Protein AF-A0A376FMD8-F1 (afdb_monomer_lite)

Secondary structure (DSSP, 8-state):
--------EEEEESSS-HHHHHHHHTTTT-EEEEEEETTEEEEEEE--EEEEEEHHHH-HHHHHHHHT-TT--------TGGGG---SS--S--------

Sequence (100 aa):
MKKAATGVFVRLAFFSGDVLMSQLRAQDHLFTVLEKGAEGNEAIIVGAVHECLNAKLDSLPAIIEKFCEPQVAIVSLTITEKGYCIDPCDRETPICTTPG

pLDDT: mean 81.5, std 17.0, range [29.42, 96.19]

Structure (mmCIF, N/CA/C/O backbone):
data_AF-A0A376FMD8-F1
#
_entry.id   AF-A0A376FMD8-F1
#
loop_
_atom_site.group_PDB
_atom_site.id
_atom_site.type_symbol
_atom_site.label_atom_id
_atom_site.label_alt_id
_atom_site.label_comp_id
_atom_site.label_asym_id
_atom_site.label_entity_id
_atom_site.label_seq_id
_atom_site.pdbx_PDB_ins_code
_atom_site.Cartn_x
_atom_site.Cartn_y
_atom_site.Cartn_z
_atom_site.occupancy
_atom_site.B_iso_or_equiv
_atom_site.auth_seq_id
_atom_site.auth_comp_id
_atom_site.auth_asym_id
_atom_site.auth_atom_id
_atom_site.pdbx_PDB_model_num
ATOM 1 N N . MET A 1 1 ? -28.478 -1.986 -1.487 1.00 34.75 1 MET A N 1
ATOM 2 C CA . MET A 1 1 ? -27.184 -2.680 -1.290 1.00 34.75 1 MET A CA 1
ATOM 3 C C . MET A 1 1 ? -26.213 -2.189 -2.353 1.00 34.75 1 MET A C 1
ATOM 5 O O . MET A 1 1 ? -26.388 -2.527 -3.516 1.00 34.75 1 MET A O 1
ATOM 9 N N . LYS A 1 2 ? -25.257 -1.322 -1.998 1.00 35.78 2 LYS A N 1
ATOM 10 C CA . LYS A 1 2 ? -24.193 -0.912 -2.926 1.00 35.78 2 LYS A CA 1
ATOM 11 C C . LYS A 1 2 ? -23.223 -2.091 -3.029 1.00 35.78 2 LYS A C 1
ATOM 13 O O . LYS A 1 2 ? -22.712 -2.526 -2.002 1.00 35.78 2 LYS A O 1
ATOM 18 N N . LYS A 1 3 ? -23.034 -2.660 -4.222 1.00 29.42 3 LYS A N 1
ATOM 19 C CA . LYS A 1 3 ? -21.993 -3.673 -4.433 1.00 29.42 3 LYS A CA 1
ATOM 20 C C . LYS A 1 3 ? -20.648 -3.003 -4.152 1.00 29.42 3 LYS A C 1
ATOM 22 O O . LYS A 1 3 ? -20.292 -2.062 -4.856 1.00 29.42 3 LYS A O 1
ATOM 27 N N . ALA A 1 4 ? -19.935 -3.451 -3.124 1.00 44.72 4 ALA A N 1
ATOM 28 C CA . ALA A 1 4 ? -18.523 -3.139 -2.998 1.00 44.72 4 ALA A CA 1
ATOM 29 C C . ALA A 1 4 ? -17.826 -3.833 -4.172 1.00 44.72 4 ALA A C 1
ATOM 31 O O . ALA A 1 4 ? -17.866 -5.057 -4.283 1.00 44.72 4 ALA A O 1
ATOM 32 N N . ALA A 1 5 ? -17.276 -3.060 -5.105 1.00 48.28 5 ALA A N 1
ATOM 33 C CA . ALA A 1 5 ? -16.314 -3.610 -6.041 1.00 48.28 5 ALA A CA 1
ATOM 34 C C . ALA A 1 5 ? -15.069 -3.938 -5.211 1.00 48.28 5 ALA A C 1
ATOM 36 O O . ALA A 1 5 ? -14.367 -3.030 -4.771 1.00 48.28 5 ALA A O 1
ATOM 37 N N . THR A 1 6 ? -14.847 -5.218 -4.923 1.00 53.09 6 THR A N 1
ATOM 38 C CA . THR A 1 6 ? -13.661 -5.707 -4.211 1.00 53.09 6 THR A CA 1
ATOM 39 C C . THR A 1 6 ? -12.456 -5.619 -5.149 1.00 53.09 6 THR A C 1
ATOM 41 O O . THR A 1 6 ? -11.992 -6.619 -5.686 1.00 53.09 6 THR A O 1
ATOM 44 N N . GLY A 1 7 ? -12.008 -4.398 -5.436 1.00 62.06 7 GLY A N 1
ATOM 45 C CA . GLY A 1 7 ? -10.736 -4.157 -6.103 1.00 62.06 7 GLY A CA 1
ATOM 46 C C . GLY A 1 7 ? -9.607 -4.418 -5.115 1.00 62.06 7 GLY A C 1
ATOM 47 O O . GLY A 1 7 ? -9.631 -3.900 -4.003 1.00 62.06 7 GLY A O 1
ATOM 48 N N . VAL A 1 8 ? -8.634 -5.235 -5.504 1.00 72.31 8 VAL A N 1
ATOM 49 C CA . VAL A 1 8 ? -7.372 -5.372 -4.772 1.00 72.31 8 VAL A CA 1
ATOM 50 C C . VAL A 1 8 ? -6.535 -4.143 -5.119 1.00 72.31 8 VAL A C 1
ATOM 52 O O . VAL A 1 8 ? -6.101 -4.010 -6.262 1.00 72.31 8 VAL A O 1
ATOM 55 N N . PHE A 1 9 ? -6.342 -3.219 -4.174 1.00 82.81 9 PHE A N 1
ATOM 56 C CA . PHE A 1 9 ? -5.492 -2.052 -4.411 1.00 82.81 9 PHE A CA 1
ATOM 57 C C . PHE A 1 9 ? -4.061 -2.342 -3.975 1.00 82.81 9 PHE A C 1
ATOM 59 O O . PHE A 1 9 ? -3.804 -2.728 -2.831 1.00 82.81 9 PHE A O 1
ATOM 66 N N . VAL A 1 10 ? -3.130 -2.093 -4.892 1.00 85.75 10 VAL A N 1
ATOM 67 C CA . VAL A 1 10 ? -1.691 -2.191 -4.650 1.00 85.75 10 VAL A CA 1
ATOM 68 C C . VAL A 1 10 ? -1.116 -0.782 -4.613 1.00 85.75 10 VAL A C 1
ATOM 70 O O . VAL A 1 10 ? -1.329 0.013 -5.532 1.00 85.75 10 VAL A O 1
ATOM 73 N N . ARG A 1 11 ? 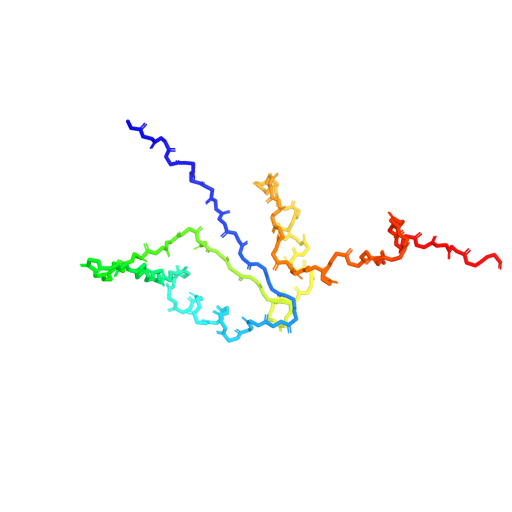-0.389 -0.443 -3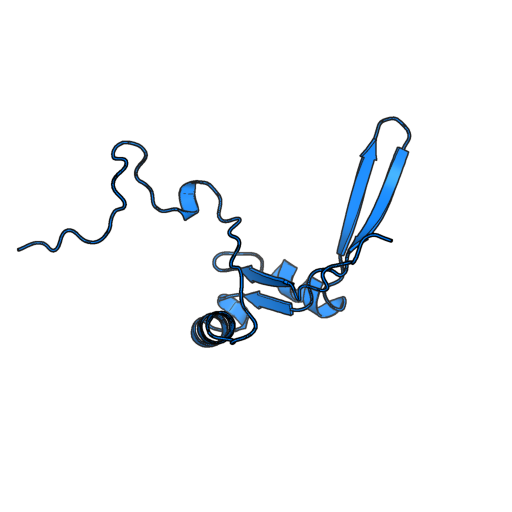.547 1.00 87.69 11 ARG A N 1
ATOM 74 C CA . ARG A 1 11 ? 0.272 0.862 -3.414 1.00 87.69 11 ARG A CA 1
ATOM 75 C C . ARG A 1 11 ? 1.743 0.761 -3.807 1.00 87.69 11 ARG A C 1
ATOM 77 O O . ARG A 1 11 ? 2.496 0.008 -3.207 1.00 87.69 11 ARG A O 1
ATOM 84 N N . LEU A 1 12 ? 2.156 1.574 -4.775 1.00 88.50 12 LEU A N 1
ATOM 85 C CA . LEU A 1 12 ? 3.533 1.639 -5.263 1.00 88.50 12 LEU A CA 1
ATOM 86 C C . LEU A 1 12 ? 4.177 2.973 -4.877 1.00 88.50 12 LEU A C 1
ATOM 88 O O . LEU A 1 12 ? 3.539 4.022 -4.987 1.00 88.50 12 LEU A O 1
ATOM 92 N N . ALA A 1 13 ? 5.444 2.946 -4.464 1.00 87.56 13 ALA A N 1
ATOM 93 C CA . ALA A 1 13 ? 6.224 4.154 -4.202 1.00 87.56 13 ALA A CA 1
ATOM 94 C C . ALA A 1 13 ? 7.668 4.033 -4.716 1.00 87.56 13 ALA A C 1
ATOM 96 O O . ALA A 1 13 ? 8.329 3.019 -4.512 1.00 87.56 13 ALA A O 1
ATOM 97 N N . PHE A 1 14 ? 8.168 5.080 -5.381 1.00 81.25 14 PHE A N 1
ATOM 98 C CA . PHE A 1 14 ? 9.480 5.056 -6.046 1.00 81.25 14 PHE A CA 1
ATOM 99 C C . PHE A 1 14 ? 10.556 5.857 -5.302 1.00 81.25 14 PHE A C 1
ATOM 101 O O . PHE A 1 14 ? 11.615 5.328 -4.982 1.00 81.25 14 PHE A O 1
ATOM 108 N N . PHE A 1 15 ? 10.293 7.132 -5.001 1.00 76.00 15 PHE A N 1
ATOM 109 C CA . PHE A 1 15 ? 11.314 8.036 -4.450 1.00 76.00 15 PHE A CA 1
ATOM 110 C C . PHE A 1 15 ? 11.329 8.114 -2.916 1.00 76.00 15 PHE A C 1
ATOM 112 O O . PHE A 1 15 ? 12.312 8.556 -2.320 1.00 76.00 15 PHE A O 1
ATOM 119 N N . SER A 1 16 ? 10.247 7.719 -2.247 1.00 77.44 16 SER A N 1
ATOM 120 C CA . SER A 1 16 ? 10.056 7.874 -0.797 1.00 77.44 16 SER A CA 1
ATOM 121 C C . SER A 1 16 ? 9.066 6.835 -0.266 1.00 77.44 16 SER A C 1
ATOM 123 O O . SER A 1 16 ? 8.530 6.040 -1.036 1.00 77.44 16 SER A O 1
ATOM 125 N N . GLY A 1 17 ? 8.807 6.838 1.043 1.00 81.31 17 GLY A N 1
ATOM 126 C CA . GLY A 1 17 ? 7.739 6.036 1.645 1.00 81.31 17 GLY A CA 1
ATOM 127 C C . GLY A 1 17 ? 8.138 4.614 2.031 1.00 81.31 17 GLY A C 1
ATOM 128 O O . GLY A 1 17 ? 7.262 3.814 2.311 1.00 81.31 17 GLY A O 1
ATOM 129 N N . ASP A 1 18 ? 9.425 4.293 2.086 1.00 86.06 18 ASP A N 1
ATOM 130 C CA . ASP A 1 18 ? 9.968 3.025 2.589 1.00 86.06 18 ASP A CA 1
ATOM 131 C C . ASP A 1 18 ? 9.556 2.748 4.045 1.00 86.06 18 ASP A C 1
ATOM 133 O O . ASP A 1 18 ? 9.088 1.653 4.366 1.00 86.06 18 ASP A O 1
ATOM 137 N N . VAL A 1 19 ? 9.618 3.770 4.906 1.00 90.81 19 VAL A N 1
ATOM 138 C CA . VAL A 1 19 ? 9.128 3.683 6.293 1.00 90.81 19 VAL A CA 1
ATOM 139 C C . VAL A 1 19 ? 7.617 3.446 6.325 1.00 90.81 19 VAL A C 1
ATOM 141 O O . VAL A 1 19 ? 7.151 2.541 7.013 1.00 90.81 19 VAL A O 1
ATOM 144 N N . LEU A 1 20 ? 6.852 4.204 5.530 1.00 89.88 20 LEU A N 1
ATOM 145 C CA . LEU A 1 20 ? 5.397 4.058 5.441 1.00 89.88 20 LEU A CA 1
ATOM 146 C C . LEU A 1 20 ? 4.994 2.669 4.920 1.00 89.88 20 LEU A C 1
ATOM 148 O O . LEU A 1 20 ? 4.077 2.059 5.458 1.00 89.88 20 LEU A O 1
ATOM 152 N N . MET A 1 21 ? 5.677 2.150 3.895 1.00 91.00 21 MET A N 1
ATOM 153 C CA . MET A 1 21 ? 5.399 0.817 3.354 1.00 91.00 21 MET A CA 1
ATOM 154 C C . MET A 1 21 ? 5.697 -0.269 4.383 1.00 91.00 21 MET A C 1
ATOM 156 O O . MET A 1 21 ? 4.892 -1.181 4.545 1.00 91.00 21 MET A O 1
ATOM 160 N N . SER A 1 22 ? 6.796 -0.140 5.129 1.00 91.25 22 SER A N 1
ATOM 161 C CA . SER A 1 22 ? 7.120 -1.063 6.222 1.00 91.25 22 SER A CA 1
ATOM 162 C C . SER A 1 22 ? 6.055 -1.036 7.324 1.00 91.25 22 SER A C 1
ATOM 164 O O . SER A 1 22 ? 5.623 -2.088 7.789 1.00 91.25 22 SER A O 1
ATOM 166 N N . GLN A 1 23 ? 5.573 0.152 7.702 1.00 93.81 23 GLN A N 1
ATOM 167 C CA . GLN A 1 23 ? 4.505 0.313 8.695 1.00 93.81 23 GLN A CA 1
ATOM 168 C C . GLN A 1 23 ? 3.161 -0.246 8.219 1.00 93.81 23 GLN A C 1
ATOM 170 O O . GLN A 1 23 ? 2.446 -0.846 9.015 1.00 93.81 23 GLN A O 1
ATOM 175 N N . LEU A 1 24 ? 2.812 -0.069 6.941 1.00 93.06 24 LEU A N 1
ATOM 176 C CA . LEU A 1 24 ? 1.600 -0.652 6.361 1.00 93.06 24 LEU A CA 1
ATOM 177 C C . LEU A 1 24 ? 1.681 -2.180 6.351 1.00 93.06 24 LEU A C 1
ATOM 179 O O . LEU A 1 24 ? 0.748 -2.829 6.806 1.00 93.06 24 LEU A O 1
ATOM 183 N N . ARG A 1 25 ? 2.805 -2.760 5.908 1.00 93.94 25 ARG A N 1
ATOM 184 C CA . ARG A 1 25 ? 3.017 -4.222 5.928 1.00 93.94 25 ARG A CA 1
ATOM 185 C C . ARG A 1 25 ? 2.895 -4.804 7.334 1.00 93.94 25 ARG A C 1
ATOM 187 O O . ARG A 1 25 ? 2.300 -5.857 7.502 1.00 93.94 25 ARG A O 1
ATOM 194 N N . ALA A 1 26 ? 3.425 -4.107 8.339 1.00 95.44 26 ALA A N 1
ATOM 195 C CA . ALA A 1 26 ? 3.354 -4.538 9.734 1.00 95.44 26 ALA A CA 1
ATOM 196 C C . ALA A 1 26 ? 1.934 -4.488 10.338 1.00 95.44 26 ALA A C 1
ATOM 198 O O . ALA A 1 26 ? 1.730 -4.999 11.435 1.00 95.44 26 ALA A O 1
ATOM 199 N N . GLN A 1 27 ? 0.975 -3.855 9.656 1.00 94.88 27 GLN A N 1
ATOM 200 C CA . GLN A 1 27 ? -0.407 -3.665 10.108 1.00 94.88 27 GLN A CA 1
ATOM 201 C C . GLN A 1 27 ? -1.417 -4.302 9.141 1.00 94.88 27 GLN A C 1
ATOM 203 O O . GLN A 1 27 ? -2.529 -3.798 9.003 1.00 94.88 27 GLN A O 1
ATOM 208 N N . ASP A 1 28 ? -1.024 -5.352 8.413 1.00 93.56 28 ASP A N 1
ATOM 209 C CA . ASP A 1 28 ? -1.872 -6.015 7.409 1.00 93.56 28 ASP A CA 1
ATOM 210 C C . ASP A 1 28 ? -2.450 -5.036 6.369 1.00 93.56 28 ASP A C 1
ATOM 212 O O . ASP A 1 28 ? 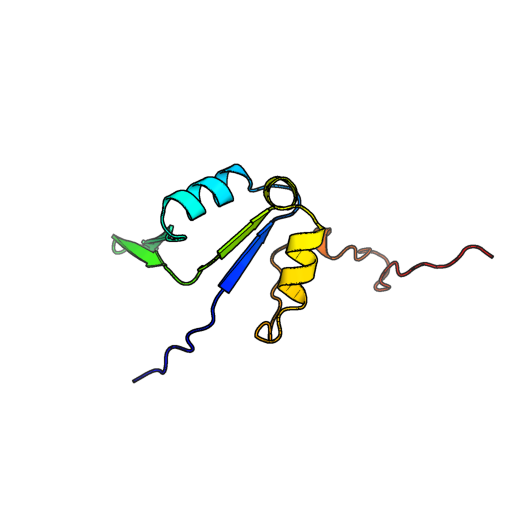-3.580 -5.169 5.903 1.00 93.56 28 ASP A O 1
ATOM 216 N N . HIS A 1 29 ? -1.665 -4.013 6.020 1.00 93.06 29 HIS A N 1
ATOM 217 C CA . HIS A 1 29 ? -2.015 -2.934 5.093 1.00 93.06 29 HIS A CA 1
ATOM 218 C C . HIS A 1 29 ? -3.199 -2.052 5.529 1.00 93.06 29 HIS A C 1
ATOM 220 O O . HIS A 1 29 ? -3.705 -1.254 4.735 1.00 93.06 29 HIS A O 1
ATOM 226 N N . LEU A 1 30 ? -3.595 -2.126 6.800 1.00 93.81 30 LEU A N 1
ATOM 227 C CA . LEU A 1 30 ? -4.629 -1.280 7.382 1.00 93.81 30 LEU A CA 1
ATOM 228 C C . LEU A 1 30 ? -4.078 0.101 7.747 1.00 93.81 30 LEU A C 1
ATOM 230 O O . LEU A 1 30 ? -2.942 0.255 8.202 1.00 93.81 30 LEU A O 1
ATOM 234 N N . PHE A 1 31 ? -4.913 1.123 7.584 1.00 93.75 31 PHE A N 1
ATOM 235 C CA . PHE A 1 31 ? -4.632 2.471 8.073 1.00 93.75 31 PHE A CA 1
ATOM 236 C C . PHE A 1 31 ? -5.915 3.167 8.519 1.00 93.75 31 PHE A C 1
ATOM 238 O O . PHE A 1 31 ? -7.010 2.817 8.086 1.00 93.75 31 PHE A O 1
ATOM 245 N N . THR A 1 32 ? -5.782 4.179 9.373 1.00 95.38 32 THR A N 1
ATOM 246 C CA . THR A 1 32 ? -6.927 4.932 9.894 1.00 95.38 32 THR A CA 1
ATOM 247 C C . THR A 1 32 ? -7.018 6.294 9.224 1.00 95.38 32 THR A C 1
ATOM 249 O O . THR A 1 32 ? -6.050 7.056 9.215 1.00 95.38 32 THR A O 1
ATOM 252 N N . VAL A 1 33 ? -8.196 6.624 8.704 1.00 95.69 33 VAL A N 1
ATOM 253 C CA . VAL A 1 33 ? -8.553 7.978 8.274 1.00 95.69 33 VAL A CA 1
ATOM 254 C C . VAL A 1 33 ? -9.289 8.654 9.420 1.00 95.69 33 VAL A C 1
ATOM 256 O O . VAL A 1 33 ? -10.259 8.112 9.940 1.00 95.69 33 VAL A O 1
ATOM 259 N N . LEU A 1 34 ? -8.808 9.826 9.831 1.00 96.12 34 LEU A N 1
ATOM 260 C CA . LEU A 1 34 ? -9.475 10.658 10.826 1.00 96.12 34 LEU A CA 1
ATOM 261 C C . LEU A 1 34 ? -10.161 11.823 10.113 1.00 96.12 34 LEU A C 1
ATOM 263 O O . LEU A 1 34 ? -9.495 12.776 9.701 1.00 96.12 34 LEU A O 1
ATOM 267 N N . GLU A 1 35 ? -11.478 11.752 9.985 1.00 96.19 35 GLU A N 1
ATOM 268 C CA . GLU A 1 35 ? -12.292 12.860 9.503 1.00 96.19 35 GLU A CA 1
ATOM 269 C C . GLU A 1 35 ? -12.509 13.846 10.652 1.00 96.19 35 GLU A C 1
ATOM 271 O O . GLU A 1 35 ? -12.904 13.461 11.752 1.00 96.19 35 GLU A O 1
ATOM 276 N N . LYS A 1 36 ? -12.196 15.123 10.422 1.00 95.62 36 LYS A N 1
ATOM 277 C CA . LYS A 1 36 ? -12.350 16.190 11.418 1.00 95.62 36 LYS A CA 1
ATOM 278 C C . LYS A 1 36 ? -13.416 17.169 10.947 1.00 95.62 36 LYS A C 1
ATOM 280 O O . LYS A 1 36 ? -13.239 17.805 9.910 1.00 95.62 36 LYS A O 1
ATOM 285 N N . GLY A 1 37 ? -14.488 17.304 11.718 1.00 93.81 37 GLY A N 1
ATOM 286 C CA . GLY A 1 37 ? -15.592 18.224 11.460 1.00 93.81 37 GLY A CA 1
ATOM 287 C C . GLY A 1 37 ? -15.900 19.111 12.664 1.00 93.81 37 GLY A C 1
ATOM 288 O O . GLY A 1 37 ? -15.344 18.941 13.747 1.00 93.81 37 GLY A O 1
ATOM 289 N N . ALA A 1 38 ? -16.810 20.069 12.477 1.00 92.12 38 ALA A N 1
ATOM 290 C CA . ALA A 1 38 ? -17.254 20.954 13.557 1.00 92.12 38 ALA A CA 1
ATOM 291 C C . ALA A 1 38 ? -17.951 20.188 14.700 1.00 92.12 38 ALA A C 1
ATOM 293 O O . ALA A 1 38 ? -17.798 20.549 15.862 1.00 92.12 38 ALA A O 1
ATOM 294 N N . GLU A 1 39 ? -18.657 19.105 14.365 1.00 90.69 39 GLU A N 1
ATOM 295 C CA . GLU A 1 39 ? -19.408 18.258 15.304 1.00 90.69 39 GLU A CA 1
ATOM 296 C C . GLU A 1 39 ? -18.537 17.201 16.011 1.00 90.69 39 GLU A C 1
ATOM 298 O O . GLU A 1 39 ? -19.008 16.496 16.901 1.00 90.69 39 GLU A O 1
ATOM 303 N N . GLY A 1 40 ? -17.263 17.071 15.626 1.00 91.94 40 GLY A N 1
ATOM 304 C CA . GLY A 1 40 ? -16.337 16.105 16.209 1.00 91.94 40 GLY A CA 1
ATOM 305 C C . GLY A 1 40 ? -15.438 15.419 15.186 1.00 91.94 40 GLY A C 1
ATOM 306 O O . GLY A 1 40 ? -15.390 15.787 14.012 1.00 91.94 40 GLY A O 1
ATOM 307 N N . ASN A 1 41 ? -14.708 14.410 15.664 1.00 95.31 41 ASN A N 1
ATOM 308 C CA . ASN A 1 41 ? -13.807 13.613 14.841 1.00 95.31 41 ASN A CA 1
ATOM 309 C C . ASN A 1 41 ? -14.334 12.183 14.707 1.00 95.31 41 ASN A C 1
ATOM 311 O O . ASN A 1 41 ? -14.712 11.573 15.707 1.00 95.31 41 ASN A O 1
ATOM 315 N N . GLU A 1 42 ? -14.266 11.631 13.501 1.00 95.81 42 GLU A N 1
ATOM 316 C CA . GLU A 1 42 ? -14.606 10.241 13.206 1.00 95.81 42 GLU A CA 1
ATOM 317 C C . GLU A 1 42 ? -13.363 9.500 12.709 1.00 95.81 42 GLU A C 1
ATOM 319 O O . GLU A 1 42 ? -12.661 9.965 11.813 1.00 95.81 42 GLU A O 1
ATOM 324 N N . ALA A 1 43 ? -13.064 8.351 13.317 1.00 96.12 43 ALA A N 1
ATOM 325 C CA . ALA A 1 43 ? -11.943 7.506 12.925 1.00 96.12 43 ALA A CA 1
ATOM 326 C C . ALA A 1 43 ? -12.455 6.283 12.157 1.00 96.12 43 ALA A C 1
ATOM 328 O O . ALA A 1 43 ? -13.233 5.492 12.689 1.00 96.12 43 ALA A O 1
ATOM 329 N N . ILE A 1 44 ? -11.978 6.108 10.927 1.00 95.62 44 ILE A N 1
ATOM 330 C CA . ILE A 1 44 ? -12.388 5.041 10.014 1.00 95.62 44 ILE A CA 1
ATOM 331 C C . ILE A 1 44 ? -11.174 4.170 9.709 1.00 95.62 44 ILE A C 1
ATOM 333 O O . ILE A 1 44 ? -10.172 4.656 9.186 1.00 95.62 44 ILE A O 1
ATOM 337 N N . ILE A 1 45 ? -11.263 2.874 10.009 1.00 95.19 45 ILE A N 1
ATOM 338 C CA . ILE A 1 45 ? -10.235 1.903 9.615 1.00 95.19 45 ILE A CA 1
ATOM 339 C C . ILE A 1 45 ? -10.469 1.521 8.154 1.00 95.19 45 ILE A C 1
ATOM 341 O O . ILE A 1 45 ? -11.540 1.039 7.785 1.00 95.19 45 ILE A O 1
ATOM 345 N N . VAL A 1 46 ? -9.454 1.728 7.324 1.00 93.19 46 VAL A N 1
ATOM 346 C CA . VAL A 1 46 ? -9.469 1.453 5.890 1.00 93.19 46 VAL A CA 1
ATOM 347 C C . VAL A 1 46 ? -8.562 0.264 5.594 1.00 93.19 46 VAL A C 1
ATOM 349 O O . VAL A 1 46 ? -7.380 0.276 5.925 1.00 93.19 46 VAL A O 1
ATOM 352 N N . GLY A 1 47 ? -9.125 -0.741 4.922 1.00 91.38 47 GLY A N 1
ATOM 353 C CA . GLY A 1 47 ? -8.417 -1.937 4.449 1.00 91.38 47 GLY A CA 1
ATOM 354 C C . GLY A 1 47 ? -8.486 -2.118 2.936 1.00 91.38 47 GLY A C 1
ATOM 355 O O . GLY A 1 47 ? -8.523 -3.237 2.451 1.00 91.38 47 GLY A O 1
ATOM 356 N N . ALA A 1 48 ? -8.587 -1.021 2.180 1.00 89.25 48 ALA A N 1
ATOM 357 C CA . ALA A 1 48 ? -8.650 -1.092 0.720 1.00 89.25 48 ALA A CA 1
ATOM 358 C C . ALA A 1 48 ? -7.308 -1.509 0.091 1.00 89.25 48 ALA A C 1
ATOM 360 O O . ALA A 1 48 ? -7.289 -2.098 -0.986 1.00 89.25 48 ALA A O 1
ATOM 361 N N . VAL A 1 49 ? -6.187 -1.186 0.745 1.00 90.69 49 VAL A N 1
ATOM 362 C CA . VAL A 1 49 ? -4.847 -1.581 0.301 1.00 90.69 49 VAL A CA 1
ATOM 363 C C . VAL A 1 49 ? -4.597 -3.005 0.776 1.00 90.69 49 VAL A C 1
ATOM 365 O O . VAL A 1 49 ? -4.718 -3.274 1.963 1.00 90.69 49 VAL A O 1
ATOM 368 N N . HIS A 1 50 ? -4.246 -3.903 -0.138 1.00 90.56 50 HIS A N 1
ATOM 369 C CA . HIS A 1 50 ? -3.934 -5.300 0.192 1.00 90.56 50 HIS A CA 1
ATOM 370 C C . HIS A 1 50 ? -2.454 -5.629 0.023 1.00 90.56 50 HIS A C 1
ATOM 372 O O . HIS A 1 50 ? -1.984 -6.646 0.516 1.00 90.56 50 HIS A O 1
ATOM 378 N N . GLU A 1 51 ? -1.728 -4.786 -0.702 1.00 91.38 51 GLU A N 1
ATOM 379 C CA . GLU A 1 51 ? -0.317 -4.988 -0.976 1.00 91.38 51 GLU A CA 1
ATOM 380 C C . GLU A 1 51 ? 0.349 -3.634 -1.197 1.00 91.38 51 GLU A C 1
ATOM 382 O O . GLU A 1 51 ? -0.276 -2.663 -1.644 1.00 91.38 51 GLU A O 1
ATOM 387 N N . CYS A 1 52 ? 1.639 -3.552 -0.898 1.00 91.75 52 CYS A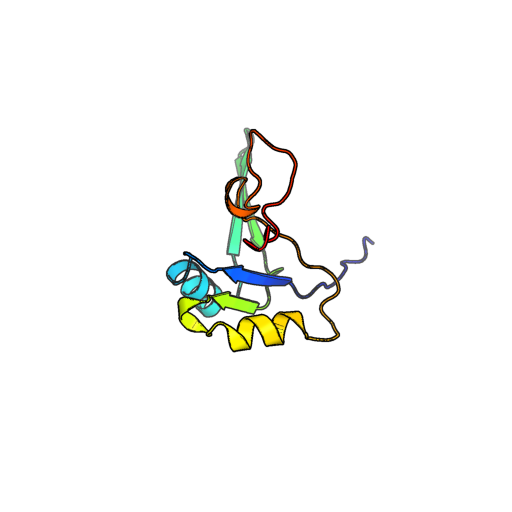 N 1
ATOM 388 C CA . CYS A 1 52 ? 2.420 -2.386 -1.253 1.00 91.75 52 CYS A CA 1
ATOM 389 C C . CYS A 1 52 ? 3.843 -2.753 -1.652 1.00 91.75 52 CYS A C 1
ATOM 391 O O . CYS A 1 52 ? 4.441 -3.636 -1.041 1.00 91.75 52 CYS A O 1
ATOM 393 N N . LEU A 1 53 ? 4.396 -2.048 -2.638 1.00 91.88 53 LEU A N 1
ATOM 394 C CA . LEU A 1 53 ? 5.777 -2.202 -3.096 1.00 91.88 53 LEU A CA 1
ATOM 395 C C . LEU A 1 53 ? 6.490 -0.848 -3.073 1.00 91.88 53 LEU A C 1
ATOM 397 O O . LEU A 1 53 ? 5.900 0.208 -3.321 1.00 91.88 53 LEU A O 1
ATOM 401 N N . ASN A 1 54 ? 7.783 -0.880 -2.787 1.00 92.00 54 ASN A N 1
ATOM 402 C CA . ASN A 1 54 ? 8.669 0.265 -2.809 1.00 92.00 54 ASN A CA 1
ATOM 403 C C . ASN A 1 54 ? 9.897 -0.048 -3.664 1.00 92.00 54 ASN A C 1
ATOM 405 O O . ASN A 1 54 ? 10.533 -1.079 -3.469 1.00 92.00 54 ASN A O 1
ATOM 409 N N . ALA A 1 55 ? 10.295 0.862 -4.552 1.00 87.75 55 ALA A N 1
ATOM 410 C CA . ALA A 1 55 ? 11.448 0.638 -5.428 1.00 87.75 55 ALA A CA 1
ATOM 411 C C . ALA A 1 55 ? 12.760 0.384 -4.661 1.00 87.75 55 ALA A C 1
ATOM 413 O O . ALA A 1 55 ? 13.623 -0.338 -5.158 1.00 87.75 55 ALA A O 1
ATOM 414 N N . LYS A 1 56 ? 12.906 0.932 -3.445 1.00 86.69 56 LYS A N 1
ATOM 415 C CA . LYS A 1 56 ? 14.059 0.665 -2.571 1.00 86.69 56 LYS A CA 1
ATOM 416 C C . LYS A 1 56 ? 13.986 -0.690 -1.862 1.00 86.69 56 LYS A C 1
ATOM 418 O O . LYS A 1 56 ? 15.035 -1.209 -1.501 1.00 86.69 56 LYS A O 1
ATOM 423 N N . LEU A 1 57 ? 12.787 -1.232 -1.626 1.00 88.19 57 LEU A N 1
ATOM 424 C CA . LEU A 1 57 ? 12.586 -2.465 -0.852 1.00 88.19 57 LEU A CA 1
ATOM 425 C C . LEU A 1 57 ? 12.411 -3.701 -1.746 1.00 88.19 57 LEU A C 1
ATOM 427 O O . LEU A 1 57 ? 12.962 -4.748 -1.430 1.00 88.19 57 LEU A O 1
ATOM 431 N N . ASP A 1 58 ? 11.675 -3.584 -2.855 1.00 87.94 58 ASP A N 1
ATOM 432 C CA . ASP A 1 58 ? 11.182 -4.734 -3.633 1.00 87.94 58 ASP A CA 1
ATOM 433 C C . ASP A 1 58 ? 11.734 -4.792 -5.063 1.00 87.94 58 ASP A C 1
ATOM 435 O O . ASP A 1 58 ? 11.348 -5.661 -5.834 1.00 87.94 58 ASP A O 1
ATOM 439 N N . SER A 1 59 ? 12.693 -3.926 -5.404 1.00 88.62 59 SER A N 1
ATOM 440 C CA . SER A 1 59 ? 13.335 -3.814 -6.724 1.00 88.62 59 SER A CA 1
ATOM 441 C C . SER A 1 59 ? 12.413 -3.358 -7.868 1.00 88.62 59 SER A C 1
ATOM 443 O O . SER A 1 59 ? 11.191 -3.482 -7.828 1.00 88.62 59 SER A O 1
ATOM 445 N N . LEU A 1 60 ? 13.016 -2.809 -8.927 1.00 89.69 60 LEU A N 1
ATOM 446 C CA . LEU A 1 60 ? 12.277 -2.365 -10.111 1.00 89.69 60 LEU A CA 1
ATOM 447 C C . LEU A 1 60 ? 11.623 -3.526 -10.898 1.00 89.69 60 LEU A C 1
ATOM 449 O O . LEU A 1 60 ? 10.469 -3.360 -11.293 1.00 89.69 60 LEU A O 1
ATOM 453 N N . PRO A 1 61 ? 12.278 -4.690 -11.106 1.00 92.25 61 PRO A N 1
ATOM 454 C CA . PRO A 1 61 ? 11.661 -5.824 -11.798 1.00 92.25 61 PRO A CA 1
ATOM 455 C C . PRO A 1 61 ? 10.358 -6.315 -11.160 1.00 92.25 61 PRO A C 1
ATOM 457 O O . PRO A 1 61 ? 9.383 -6.489 -11.881 1.00 92.25 61 PRO A O 1
ATOM 460 N N . ALA A 1 62 ? 10.290 -6.449 -9.830 1.00 89.19 62 ALA A N 1
ATOM 461 C CA . ALA A 1 62 ? 9.067 -6.915 -9.167 1.00 89.19 62 ALA A CA 1
ATOM 462 C C . ALA A 1 62 ? 7.896 -5.936 -9.353 1.00 89.19 62 ALA A C 1
ATOM 464 O O . ALA A 1 62 ? 6.747 -6.342 -9.509 1.00 89.19 62 ALA A O 1
ATOM 465 N N . ILE A 1 63 ? 8.182 -4.629 -9.384 1.00 90.50 63 ILE A N 1
ATOM 466 C CA . ILE A 1 63 ? 7.166 -3.608 -9.670 1.00 90.50 63 ILE A CA 1
ATOM 467 C C . ILE A 1 63 ? 6.662 -3.735 -11.113 1.00 90.50 63 ILE A C 1
ATOM 469 O O . ILE A 1 63 ? 5.462 -3.618 -11.354 1.00 90.50 63 ILE A O 1
ATOM 473 N N . ILE A 1 64 ? 7.558 -3.984 -12.073 1.00 91.56 64 ILE A N 1
ATOM 474 C CA . ILE A 1 64 ? 7.184 -4.202 -13.477 1.00 91.56 64 ILE A CA 1
ATOM 475 C C . ILE A 1 64 ? 6.323 -5.461 -13.609 1.00 91.56 64 ILE A C 1
ATOM 477 O O . ILE A 1 64 ? 5.267 -5.407 -14.231 1.00 91.56 64 ILE A O 1
ATOM 481 N N . GLU A 1 65 ? 6.724 -6.565 -12.980 1.00 92.50 65 GLU A N 1
ATOM 482 C CA . GLU A 1 65 ? 5.941 -7.804 -12.959 1.00 92.50 65 GLU A CA 1
ATOM 483 C C . GLU A 1 65 ? 4.544 -7.575 -12.381 1.00 92.50 65 GLU A C 1
ATOM 485 O O . GLU A 1 65 ? 3.562 -8.027 -12.971 1.00 92.50 65 GLU A O 1
ATOM 490 N N . LYS A 1 66 ? 4.436 -6.786 -11.302 1.00 90.12 66 LYS A N 1
ATOM 491 C CA . LYS A 1 66 ? 3.147 -6.408 -10.716 1.00 90.12 66 LYS A CA 1
ATOM 492 C C . LYS A 1 66 ? 2.243 -5.699 -11.719 1.00 90.12 66 LYS A C 1
ATOM 494 O O . LYS A 1 66 ? 1.055 -5.995 -11.782 1.00 90.12 66 LYS A O 1
ATOM 499 N N . PHE A 1 67 ? 2.786 -4.785 -12.522 1.00 89.56 67 PHE A N 1
ATOM 500 C CA . PHE A 1 67 ? 2.017 -4.111 -13.573 1.00 89.56 67 PHE A CA 1
ATOM 501 C C . PHE A 1 67 ? 1.578 -5.049 -14.702 1.00 89.56 67 PHE A C 1
ATOM 503 O O . PHE A 1 67 ? 0.586 -4.763 -15.367 1.00 89.56 67 PHE A O 1
ATOM 510 N N . CYS A 1 68 ? 2.301 -6.146 -14.924 1.00 92.00 68 CYS A N 1
ATOM 511 C CA . CYS A 1 68 ? 1.995 -7.133 -15.956 1.00 92.00 68 CYS A CA 1
ATOM 512 C C . CYS A 1 68 ? 1.004 -8.218 -15.502 1.00 92.00 68 CYS A C 1
ATOM 514 O O . CYS A 1 68 ? 0.637 -9.075 -16.308 1.00 92.00 68 CYS A O 1
ATOM 516 N N . GLU A 1 69 ? 0.564 -8.208 -14.243 1.00 92.06 69 GLU A N 1
ATOM 517 C CA . GLU A 1 69 ? -0.421 -9.165 -13.743 1.00 92.06 69 GLU A CA 1
ATOM 518 C C . GLU A 1 69 ? -1.771 -9.029 -14.482 1.00 92.06 69 GLU A C 1
ATOM 520 O O . GLU A 1 69 ? -2.302 -7.924 -14.605 1.00 92.06 69 GLU A O 1
ATOM 525 N N . PRO A 1 70 ? -2.396 -10.136 -14.928 1.00 91.38 70 PRO A N 1
ATOM 526 C CA . PRO A 1 70 ? -3.604 -10.091 -15.759 1.00 91.38 70 PRO A CA 1
ATOM 527 C C . PRO A 1 70 ? -4.828 -9.481 -15.056 1.00 91.38 70 PRO A C 1
ATOM 529 O O . PRO A 1 70 ? -5.751 -9.013 -15.719 1.00 91.38 70 PRO A O 1
ATOM 532 N N . GLN A 1 71 ? -4.858 -9.479 -13.720 1.00 89.00 71 GLN A N 1
ATOM 533 C CA . GLN A 1 71 ? -5.907 -8.842 -12.919 1.00 89.00 71 GLN A CA 1
ATOM 534 C C . GLN A 1 71 ? -5.779 -7.315 -12.820 1.00 89.00 71 GLN A C 1
ATOM 536 O O . GLN A 1 71 ? -6.725 -6.654 -12.383 1.00 89.00 71 GLN A O 1
ATOM 541 N N . VAL A 1 72 ? -4.629 -6.736 -13.184 1.00 89.19 72 VAL A N 1
ATOM 542 C CA . VAL A 1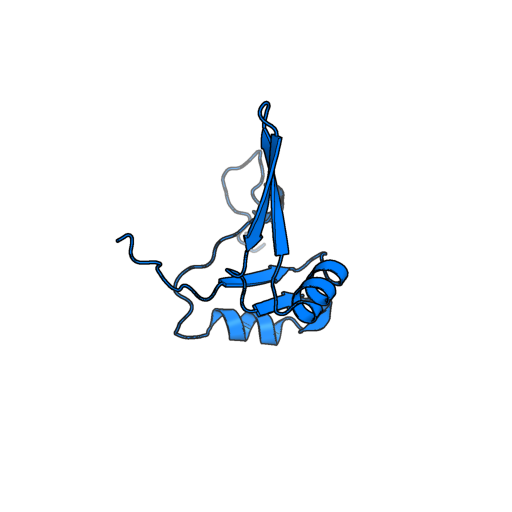 72 ? -4.413 -5.288 -13.111 1.00 89.19 72 VAL A CA 1
ATOM 543 C C . VAL A 1 72 ? -5.120 -4.623 -14.284 1.00 89.19 72 VAL A C 1
ATOM 545 O O . VAL A 1 72 ? -4.641 -4.609 -15.411 1.00 89.19 72 VAL A O 1
ATOM 548 N N . ALA A 1 73 ? -6.292 -4.056 -14.004 1.00 89.81 73 ALA A N 1
ATOM 549 C CA . ALA A 1 73 ? -7.109 -3.380 -15.010 1.00 89.81 73 ALA A CA 1
ATOM 550 C C . ALA A 1 73 ? -6.906 -1.856 -15.045 1.00 89.81 73 ALA A C 1
ATOM 552 O O . ALA A 1 73 ? -7.196 -1.217 -16.054 1.00 89.81 73 ALA A O 1
ATOM 553 N N . ILE A 1 74 ? -6.469 -1.252 -13.934 1.00 90.81 74 ILE A N 1
ATOM 554 C CA . ILE A 1 74 ? -6.379 0.205 -13.772 1.00 90.81 74 ILE A CA 1
ATOM 555 C C . ILE A 1 74 ? -5.094 0.555 -13.026 1.00 90.81 74 ILE A C 1
ATOM 557 O O . ILE A 1 74 ? -4.821 0.007 -11.960 1.00 90.81 74 ILE A O 1
ATOM 561 N N . VAL A 1 75 ? -4.359 1.538 -13.549 1.00 90.00 75 VAL A N 1
ATOM 562 C CA . VAL A 1 75 ? -3.228 2.172 -12.865 1.00 90.00 75 VAL A CA 1
ATOM 563 C C . VAL A 1 75 ? -3.583 3.630 -12.585 1.00 90.00 75 VAL A C 1
ATOM 565 O O . VAL A 1 75 ? -3.781 4.420 -13.504 1.00 90.00 75 VAL A O 1
ATOM 568 N N . SER A 1 76 ? -3.677 3.989 -11.304 1.00 90.56 76 SER A N 1
ATOM 569 C CA . SER A 1 76 ? -3.899 5.369 -10.854 1.00 90.56 76 SER A CA 1
ATOM 570 C C . SER A 1 76 ? -2.602 5.989 -10.340 1.00 90.56 76 SER A C 1
ATOM 572 O O . SER A 1 76 ? -1.860 5.331 -9.609 1.00 90.56 76 SER A O 1
ATOM 574 N N . LEU A 1 77 ? -2.360 7.265 -10.641 1.00 90.00 77 LEU A N 1
ATOM 575 C CA . LEU A 1 77 ? -1.126 7.965 -10.283 1.00 90.00 77 LEU A CA 1
ATOM 576 C C . LEU A 1 77 ? -1.409 9.129 -9.325 1.00 90.00 77 LEU A C 1
ATOM 578 O O . LEU A 1 77 ? -2.312 9.929 -9.544 1.00 90.00 77 LEU A O 1
ATOM 582 N N . THR A 1 78 ? -0.612 9.236 -8.261 1.00 89.31 78 THR A N 1
ATOM 583 C CA . THR A 1 78 ? -0.610 10.371 -7.314 1.00 89.31 78 THR A CA 1
ATOM 584 C C . THR A 1 78 ? 0.818 10.901 -7.155 1.00 89.31 78 THR A C 1
ATOM 586 O O . THR A 1 78 ? 1.390 10.914 -6.071 1.00 89.31 78 THR A O 1
ATOM 589 N N . ILE A 1 79 ? 1.434 11.276 -8.278 1.00 88.12 79 ILE A N 1
ATOM 590 C CA . ILE A 1 79 ? 2.873 11.574 -8.389 1.00 88.12 79 ILE A CA 1
ATOM 591 C C . IL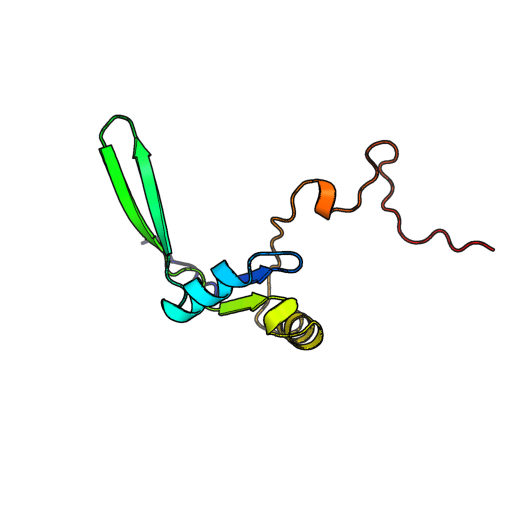E A 1 79 ? 3.214 13.073 -8.350 1.00 88.12 79 ILE A C 1
ATOM 593 O O . ILE A 1 79 ? 4.354 13.440 -8.619 1.00 88.12 79 ILE A O 1
ATOM 597 N N . THR A 1 80 ? 2.254 13.930 -7.972 1.00 86.69 80 THR A N 1
ATOM 598 C CA . THR A 1 80 ? 2.318 15.409 -8.068 1.00 86.69 80 THR A CA 1
ATOM 599 C C . THR A 1 80 ? 2.509 15.913 -9.504 1.00 86.69 80 THR A C 1
ATOM 601 O O . THR A 1 80 ? 2.757 15.136 -10.423 1.00 86.69 80 THR A O 1
ATOM 604 N N . GLU A 1 81 ? 2.385 17.219 -9.725 1.00 83.50 81 GLU A N 1
ATOM 605 C CA . GLU A 1 81 ? 2.493 17.853 -11.044 1.00 83.50 81 GLU A CA 1
ATOM 606 C C . GLU A 1 81 ? 3.855 17.583 -11.695 1.00 83.50 81 GLU A C 1
ATOM 608 O O . GLU A 1 81 ? 3.940 17.297 -12.887 1.00 83.50 81 GLU A O 1
ATOM 613 N N . LYS A 1 82 ? 4.927 17.589 -10.894 1.00 81.25 82 LYS A N 1
ATOM 614 C CA . LYS A 1 82 ? 6.294 17.338 -11.377 1.00 81.25 82 LYS A CA 1
ATOM 615 C C . LYS A 1 82 ? 6.532 15.893 -11.812 1.00 81.25 82 LYS A C 1
ATOM 617 O O . LYS A 1 82 ? 7.469 15.641 -12.559 1.00 81.25 82 LYS A O 1
ATOM 622 N N . GLY A 1 83 ? 5.707 14.950 -11.360 1.00 81.50 83 GLY A N 1
ATOM 623 C CA . GLY A 1 83 ? 5.853 13.540 -11.716 1.00 81.50 83 GLY A CA 1
ATOM 624 C C . GLY A 1 83 ? 5.446 13.222 -13.155 1.00 81.50 83 GLY A C 1
ATOM 625 O O . GLY A 1 83 ? 5.821 12.170 -13.661 1.00 81.50 83 GLY A O 1
ATOM 626 N N . TYR A 1 84 ? 4.707 14.113 -13.824 1.00 83.88 84 TYR A N 1
ATOM 627 C CA . TYR A 1 84 ? 4.268 13.906 -15.208 1.00 83.88 84 TYR A CA 1
ATOM 628 C C . TYR A 1 84 ? 5.337 14.246 -16.252 1.00 83.88 84 TYR A C 1
ATOM 630 O O . TYR A 1 84 ? 5.136 13.942 -17.423 1.00 83.88 84 TYR A O 1
ATOM 638 N N . CYS A 1 85 ? 6.454 14.866 -15.847 1.00 78.56 85 CYS A N 1
ATOM 639 C CA . CYS A 1 85 ? 7.531 15.283 -16.752 1.00 78.56 85 CYS A CA 1
ATOM 640 C C . CYS A 1 85 ? 7.030 16.114 -17.952 1.00 78.56 85 CYS A C 1
ATOM 642 O O . CYS A 1 85 ? 7.542 15.972 -19.058 1.00 78.56 85 CYS A O 1
ATOM 644 N N . ILE A 1 86 ? 6.007 16.949 -17.744 1.00 77.06 86 ILE A N 1
ATOM 645 C CA . ILE A 1 86 ? 5.484 17.869 -18.760 1.00 77.06 86 ILE A CA 1
ATOM 646 C C . ILE A 1 86 ? 6.191 19.209 -18.583 1.00 77.06 86 ILE A C 1
ATOM 648 O O . ILE A 1 86 ? 6.191 19.756 -17.475 1.00 77.06 86 ILE A O 1
ATOM 652 N N . ASP A 1 87 ? 6.766 19.741 -19.660 1.00 69.75 87 ASP A N 1
ATOM 653 C CA . ASP A 1 87 ? 7.305 21.094 -19.642 1.00 69.75 87 ASP A CA 1
ATOM 654 C C . ASP A 1 87 ? 6.146 22.107 -19.570 1.00 69.75 87 ASP A C 1
ATOM 656 O O . ASP A 1 87 ? 5.210 22.055 -20.367 1.00 69.75 87 ASP A O 1
ATOM 660 N N . PRO A 1 88 ? 6.142 23.052 -18.616 1.00 62.31 88 PRO A N 1
ATOM 661 C CA . PRO A 1 88 ? 5.039 24.004 -18.481 1.00 62.31 88 PRO A CA 1
ATOM 662 C C . PRO A 1 88 ? 4.973 25.017 -19.637 1.00 62.31 88 PRO A C 1
ATOM 664 O O . PRO A 1 88 ? 3.946 25.675 -19.806 1.00 62.31 88 PRO A O 1
ATOM 667 N N . CYS A 1 89 ? 6.059 25.159 -20.405 1.00 60.03 89 CYS A N 1
ATOM 668 C CA . CYS A 1 89 ? 6.169 26.088 -21.529 1.00 60.03 89 CYS A CA 1
ATOM 669 C C . CYS A 1 89 ? 5.751 25.455 -22.866 1.00 60.03 89 CYS A C 1
ATOM 671 O O . CYS A 1 89 ? 5.165 26.144 -23.697 1.00 60.03 89 CYS A O 1
ATOM 673 N N . ASP A 1 90 ? 5.960 24.146 -23.028 1.00 57.41 90 ASP A N 1
ATOM 674 C CA . ASP A 1 90 ? 5.614 23.392 -24.228 1.00 57.41 90 ASP A CA 1
ATOM 675 C C . ASP A 1 90 ? 4.715 22.221 -23.835 1.00 57.41 90 ASP A C 1
ATOM 677 O O . ASP A 1 90 ? 5.111 21.320 -23.106 1.00 57.41 90 ASP A O 1
ATOM 681 N N . ARG A 1 91 ? 3.476 22.196 -24.342 1.00 52.69 91 ARG A N 1
ATOM 682 C CA . ARG A 1 91 ? 2.534 21.078 -24.111 1.00 52.69 91 ARG A CA 1
ATOM 683 C C . ARG A 1 91 ? 2.965 19.768 -24.786 1.00 52.69 91 ARG A C 1
ATOM 685 O O . ARG A 1 91 ? 2.171 18.832 -24.867 1.00 52.69 91 ARG A O 1
ATOM 692 N N . GLU A 1 92 ? 4.186 19.707 -25.296 1.00 57.62 92 GLU A N 1
ATOM 693 C CA . GLU A 1 92 ? 4.779 18.513 -25.864 1.00 57.62 92 GLU A CA 1
ATOM 694 C C . GLU A 1 92 ? 5.439 17.709 -24.743 1.00 57.62 92 GLU A C 1
ATOM 696 O O . GLU A 1 92 ? 6.237 18.208 -23.953 1.00 57.62 92 GLU A O 1
ATOM 701 N N . THR A 1 93 ? 5.080 16.432 -24.644 1.00 53.44 93 THR A N 1
ATOM 702 C CA . THR A 1 93 ? 5.816 15.494 -23.797 1.00 53.44 93 THR A CA 1
ATOM 703 C C . THR A 1 93 ? 7.251 15.402 -24.318 1.00 53.44 93 THR A C 1
ATOM 705 O O . THR A 1 93 ? 7.398 15.217 -25.530 1.00 53.44 93 THR A O 1
ATOM 708 N N . PRO A 1 94 ? 8.295 15.431 -23.470 1.00 55.34 94 PRO A N 1
ATOM 709 C CA . PRO A 1 94 ? 9.673 15.212 -23.893 1.00 55.34 94 PRO A CA 1
ATOM 710 C C . PRO A 1 94 ? 9.885 13.719 -24.198 1.00 55.34 94 PRO A C 1
ATOM 712 O O . PRO A 1 94 ? 10.636 13.007 -23.536 1.00 55.34 94 PRO A O 1
ATOM 715 N N . ILE A 1 95 ? 9.176 13.205 -25.202 1.00 54.38 95 ILE A N 1
ATOM 716 C CA . ILE A 1 95 ? 9.507 11.961 -25.879 1.00 54.38 95 ILE A CA 1
ATOM 717 C C . ILE A 1 95 ? 10.573 12.336 -26.899 1.00 54.38 95 ILE A C 1
ATOM 719 O O . ILE A 1 95 ? 10.292 12.903 -27.946 1.00 54.38 95 ILE A O 1
ATOM 723 N N . CYS A 1 96 ? 11.817 12.079 -26.500 1.00 46.97 96 CYS A N 1
ATOM 724 C CA . CYS A 1 96 ? 12.974 11.832 -27.351 1.00 46.97 96 CYS A CA 1
ATOM 725 C C . CYS A 1 96 ? 12.902 12.466 -28.754 1.00 46.97 96 CYS A C 1
ATOM 727 O O . CYS A 1 96 ? 12.614 11.787 -29.740 1.00 46.97 96 CYS A O 1
ATOM 729 N N . THR A 1 97 ? 13.263 13.744 -28.872 1.00 46.16 97 THR A N 1
ATOM 730 C CA . THR A 1 97 ? 13.916 14.183 -30.104 1.00 46.16 97 THR A CA 1
ATOM 731 C C . THR A 1 97 ? 15.287 13.517 -30.119 1.00 46.16 97 THR A C 1
ATOM 733 O O . THR A 1 97 ? 16.182 13.829 -29.336 1.00 46.16 97 THR A O 1
ATOM 736 N N . THR A 1 98 ? 15.430 12.495 -30.954 1.00 45.91 98 THR A N 1
ATOM 737 C CA . THR A 1 98 ? 16.735 11.924 -31.284 1.00 45.91 98 THR A CA 1
ATOM 738 C C . THR A 1 98 ? 17.582 13.056 -31.879 1.00 45.91 98 THR A C 1
ATOM 740 O O . THR A 1 98 ? 17.108 13.699 -32.818 1.00 45.91 98 THR A O 1
ATOM 743 N N . PRO A 1 99 ? 18.799 13.349 -31.387 1.00 53.41 99 PRO A N 1
ATOM 744 C CA . PRO A 1 99 ? 19.720 14.167 -32.158 1.00 53.41 99 PRO A CA 1
ATOM 745 C C . PRO A 1 99 ? 20.162 13.326 -33.361 1.00 53.41 99 PRO A C 1
ATOM 747 O O . PRO A 1 99 ? 20.667 12.214 -33.180 1.00 53.41 99 PRO A O 1
ATOM 750 N N . GLY A 1 100 ? 19.889 13.829 -34.565 1.00 44.69 100 GLY A N 1
ATOM 751 C CA . GLY A 1 100 ? 20.541 13.366 -35.790 1.00 44.69 100 GLY A CA 1
ATOM 752 C C . GLY A 1 100 ? 22.009 13.768 -35.843 1.00 44.69 100 GLY A C 1
ATOM 753 O O . GLY A 1 100 ? 22.405 14.679 -35.080 1.00 44.69 100 GLY A O 1
#

Radius of gyration: 18.18 Å; chains: 1; bounding box: 48×36×52 Å

Foldseek 3Di:
DPDDPLDADEAEEEPDCPVVQVVCVVVQNKDWDWDQDPVGIDIDIDDSHRYYDYCVPHNPVVVVVVCVDPSPPDDDDPCPPVNQCADPVDNDRPPDPDDD

Organism: Enterobacter asburiae (NCBI:txid61645)

InterPro domains:
  IPR013131 Mannitol dehydrogenase, N-terminal [PF01232] (19-83)
  IPR036291 NAD(P)-binding domain superfamily [SSF51735] (17-92)
  IPR050988 Mannitol Dehydrogenase/Oxidoreductase [PTHR43362] (12-88)